Protein AF-M8D7M3-F1 (afdb_monomer_lite)

Organism: NCBI:txid1297581

Foldseek 3Di:
DLVVVLVVQVPDPDDPLLVLQSVLLCCVQVPDPPPPDDPVSNVVSVVSLVCLVVLVVVVVPDPDDDPVSVVSVVSSVVSVVSSVVRCVVCVVVVNDD

pLDDT: mean 70.89, std 10.38, range [44.38, 84.88]

Sequence (97 aa):
MVVHYLHALMNYHLDEEEEALVRYLYLLHLGKEWNTTTKETENGWREQFEKMNIYKEAWLASEHATEREVFRVLLCKCLKRLHKQLSHICTHNGQAL

Structure (mmCIF, N/CA/C/O backbone):
data_AF-M8D7M3-F1
#
_entry.id   AF-M8D7M3-F1
#
loop_
_atom_site.group_PDB
_atom_site.id
_atom_site.type_symbol
_atom_site.label_atom_id
_atom_site.label_alt_id
_atom_site.label_comp_id
_atom_site.label_asym_id
_atom_site.label_entity_id
_atom_site.label_seq_id
_atom_site.pdbx_PDB_ins_code
_atom_site.Cartn_x
_atom_site.Cartn_y
_atom_site.Cartn_z
_atom_site.occupancy
_atom_site.B_iso_or_equiv
_atom_site.auth_seq_id
_atom_site.auth_comp_id
_atom_site.auth_asym_id
_atom_site.auth_atom_id
_atom_site.pdbx_PDB_model_num
ATOM 1 N N . MET A 1 1 ? -6.762 0.890 -17.531 1.00 58.31 1 MET A N 1
ATOM 2 C CA . MET A 1 1 ? -7.797 0.803 -16.471 1.00 58.31 1 MET A CA 1
ATOM 3 C C . MET A 1 1 ? -7.190 0.911 -15.074 1.00 58.31 1 MET A C 1
ATOM 5 O O . MET A 1 1 ? -7.622 1.766 -14.321 1.00 58.31 1 MET A O 1
ATOM 9 N N . VAL A 1 2 ? -6.164 0.118 -14.742 1.00 62.84 2 VAL A N 1
ATOM 10 C CA . VAL A 1 2 ? -5.520 0.126 -13.411 1.00 62.84 2 VAL A CA 1
ATOM 11 C C . VAL A 1 2 ? -4.855 1.464 -13.038 1.00 62.84 2 VAL A C 1
ATOM 13 O O . VAL A 1 2 ? -5.021 1.922 -11.914 1.00 62.84 2 VAL A O 1
ATOM 16 N N . VAL A 1 3 ? -4.199 2.144 -13.984 1.00 64.56 3 VAL A N 1
ATOM 17 C CA . VAL A 1 3 ? -3.615 3.485 -13.756 1.00 64.56 3 VAL A CA 1
ATOM 18 C C . VAL A 1 3 ? -4.671 4.503 -13.314 1.00 64.56 3 VAL A C 1
ATOM 20 O O . VAL A 1 3 ? -4.463 5.237 -12.355 1.00 64.56 3 VAL A O 1
ATOM 23 N N . HIS A 1 4 ? -5.851 4.487 -13.946 1.00 68.31 4 HIS A N 1
ATOM 24 C CA . HIS A 1 4 ? -6.963 5.368 -13.575 1.00 68.31 4 HIS A CA 1
ATOM 25 C C . HIS A 1 4 ? -7.480 5.096 -12.157 1.00 68.31 4 HIS A C 1
ATOM 27 O O . HIS A 1 4 ? -7.884 6.033 -11.481 1.00 68.31 4 HIS A O 1
ATOM 33 N N . TYR A 1 5 ? -7.429 3.845 -11.684 1.00 70.69 5 TYR A N 1
ATOM 34 C CA . TYR A 1 5 ? -7.769 3.520 -10.296 1.00 70.69 5 TYR A CA 1
ATOM 35 C C . TYR A 1 5 ? -6.746 4.082 -9.307 1.00 70.69 5 TYR A C 1
ATOM 37 O O . TYR A 1 5 ? -7.143 4.634 -8.287 1.00 70.69 5 TYR A O 1
ATOM 45 N N . LEU A 1 6 ? -5.449 3.984 -9.607 1.00 69.12 6 LEU A N 1
ATOM 46 C CA . LEU A 1 6 ? -4.408 4.567 -8.755 1.00 69.12 6 LEU A CA 1
ATOM 47 C C . LEU A 1 6 ? -4.498 6.097 -8.731 1.00 69.12 6 LEU A C 1
ATOM 49 O O . LEU A 1 6 ? -4.448 6.687 -7.659 1.00 69.12 6 LEU A O 1
ATOM 53 N N . HIS A 1 7 ? -4.739 6.735 -9.879 1.00 73.19 7 HIS A N 1
ATOM 54 C CA . HIS A 1 7 ? -5.000 8.176 -9.939 1.00 73.19 7 HIS A CA 1
ATOM 55 C C . HIS A 1 7 ? 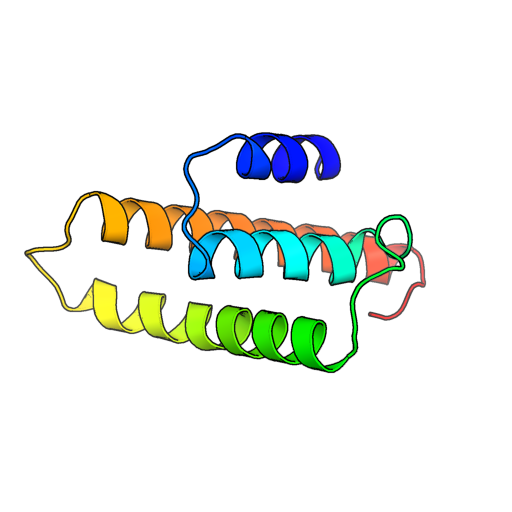-6.258 8.576 -9.165 1.00 73.19 7 HIS A C 1
ATOM 57 O O . HIS A 1 7 ? -6.248 9.583 -8.466 1.00 73.19 7 HIS A O 1
ATOM 63 N N . ALA A 1 8 ? -7.335 7.792 -9.250 1.00 76.12 8 ALA A N 1
ATOM 64 C CA . ALA A 1 8 ? -8.542 8.054 -8.476 1.00 76.12 8 ALA A CA 1
ATOM 65 C C . ALA A 1 8 ? -8.278 7.960 -6.966 1.00 76.12 8 ALA A C 1
ATOM 67 O O . ALA A 1 8 ? -8.765 8.809 -6.228 1.00 76.12 8 ALA A O 1
ATOM 68 N N . LEU A 1 9 ? -7.476 6.987 -6.514 1.00 75.12 9 LEU A N 1
ATOM 69 C CA . LEU A 1 9 ? -7.086 6.851 -5.106 1.00 75.12 9 LEU A CA 1
ATOM 70 C C . LEU A 1 9 ? -6.284 8.057 -4.605 1.00 75.12 9 LEU A C 1
ATOM 72 O O . LEU A 1 9 ? -6.539 8.522 -3.501 1.00 75.12 9 LEU A O 1
ATOM 76 N N . MET A 1 10 ? -5.396 8.614 -5.430 1.00 73.81 10 MET A N 1
ATOM 77 C CA . MET A 1 10 ? -4.637 9.827 -5.093 1.00 73.81 10 MET A CA 1
ATOM 78 C C . MET A 1 10 ? -5.508 11.090 -4.951 1.00 73.81 10 MET A C 1
ATOM 80 O O . MET A 1 10 ? -5.038 12.085 -4.414 1.00 73.81 10 MET A O 1
ATOM 84 N N . ASN A 1 11 ? -6.767 11.065 -5.408 1.00 79.25 11 ASN A N 1
ATOM 85 C CA . ASN A 1 11 ? -7.719 12.168 -5.224 1.00 79.25 11 ASN A CA 1
ATOM 86 C C . ASN A 1 11 ? -8.553 12.047 -3.932 1.00 79.25 11 ASN A C 1
ATOM 88 O O . ASN A 1 11 ? -9.385 12.913 -3.660 1.00 79.25 11 ASN A O 1
ATOM 92 N N . TYR A 1 12 ? -8.371 10.981 -3.146 1.00 79.25 12 TYR A N 1
ATOM 93 C CA . TYR A 1 12 ? -8.977 10.857 -1.819 1.00 79.25 12 TYR A CA 1
ATOM 94 C C . TYR A 1 12 ? -8.137 11.569 -0.755 1.00 79.25 12 TYR A C 1
ATOM 96 O O . TYR A 1 12 ? -6.958 11.854 -0.950 1.00 79.25 12 TYR A O 1
ATOM 104 N N . HIS A 1 13 ? -8.746 11.825 0.405 1.00 81.88 13 HIS A N 1
ATOM 105 C CA . HIS A 1 13 ? -8.045 12.362 1.569 1.00 81.88 13 HIS A CA 1
ATOM 106 C C . HIS A 1 13 ? -7.211 11.265 2.249 1.00 81.88 13 HIS A C 1
ATOM 108 O O . HIS A 1 13 ? -7.611 10.696 3.270 1.00 81.88 13 HIS A O 1
ATOM 114 N N . LEU A 1 14 ? -6.091 10.916 1.617 1.00 83.38 14 LEU A N 1
ATOM 115 C CA . LEU A 1 14 ? -5.115 9.968 2.137 1.00 83.38 14 LEU A CA 1
ATOM 116 C C . LEU A 1 14 ? -4.197 10.665 3.142 1.00 83.38 14 LEU A C 1
ATOM 118 O O . LEU A 1 14 ? -3.840 11.827 2.965 1.00 83.38 14 LEU A O 1
ATOM 122 N N . ASP A 1 15 ? -3.843 9.955 4.207 1.00 84.88 15 ASP A N 1
ATOM 123 C CA . ASP A 1 15 ? -2.730 10.374 5.062 1.00 84.88 15 ASP A CA 1
ATOM 124 C C . ASP A 1 15 ? -1.399 9.873 4.487 1.00 84.88 15 ASP A C 1
ATOM 126 O O . ASP A 1 15 ? -1.369 9.153 3.488 1.00 84.88 15 ASP A O 1
ATOM 130 N N . GLU A 1 16 ? -0.289 10.263 5.110 1.00 82.12 16 GLU A N 1
ATOM 131 C CA . GLU A 1 16 ? 1.053 9.945 4.612 1.00 82.12 16 GLU A CA 1
ATOM 132 C C . GLU A 1 16 ? 1.297 8.435 4.461 1.00 82.12 16 GLU A C 1
ATOM 134 O O . GLU A 1 16 ? 1.950 8.009 3.506 1.00 82.12 16 GLU A O 1
ATOM 139 N N . GLU A 1 17 ? 0.755 7.611 5.367 1.00 79.19 17 GLU A N 1
ATOM 140 C CA . GLU A 1 17 ? 0.897 6.153 5.300 1.00 79.19 17 GLU A CA 1
ATOM 141 C C . GLU A 1 17 ? 0.106 5.591 4.117 1.00 79.19 17 GLU A C 1
ATOM 143 O O . GLU A 1 17 ? 0.619 4.794 3.331 1.00 79.19 17 GLU A O 1
ATOM 148 N N . GLU A 1 18 ? -1.139 6.026 3.955 1.00 83.44 18 GLU A N 1
ATOM 149 C CA . GLU A 1 18 ? -2.012 5.586 2.870 1.00 83.44 18 GLU A CA 1
ATOM 150 C C . GLU A 1 18 ? -1.507 6.035 1.494 1.00 83.44 18 GLU A C 1
ATOM 152 O O . GLU A 1 18 ? -1.536 5.263 0.531 1.00 83.44 18 GLU A O 1
ATOM 157 N N . GLU A 1 19 ? -1.001 7.262 1.397 1.00 84.25 19 GLU A N 1
ATOM 158 C CA . GLU A 1 19 ? -0.418 7.806 0.175 1.00 84.25 19 GLU A CA 1
ATOM 159 C C . GLU A 1 19 ? 0.862 7.052 -0.210 1.00 84.25 19 GLU A C 1
ATOM 161 O O . GLU A 1 19 ? 1.042 6.690 -1.378 1.00 84.25 19 GLU A O 1
ATOM 166 N N . ALA A 1 20 ? 1.719 6.734 0.768 1.00 82.31 20 ALA A N 1
ATOM 167 C CA . ALA A 1 20 ? 2.918 5.926 0.558 1.00 82.31 20 ALA A CA 1
ATOM 168 C C . ALA A 1 20 ? 2.591 4.554 -0.055 1.00 82.31 20 ALA A C 1
ATOM 170 O O . ALA A 1 20 ? 3.275 4.115 -0.982 1.00 82.31 20 ALA A O 1
ATOM 171 N N . LEU A 1 21 ? 1.510 3.903 0.394 1.00 81.31 21 LEU A N 1
ATOM 172 C CA . LEU A 1 21 ? 1.068 2.614 -0.149 1.00 81.31 21 LEU A CA 1
ATOM 173 C C . LEU A 1 21 ? 0.684 2.705 -1.632 1.00 81.31 21 LEU A C 1
ATOM 175 O O . LEU A 1 21 ? 1.074 1.850 -2.435 1.00 81.31 21 LEU A O 1
ATOM 179 N N . VAL A 1 22 ? -0.082 3.735 -2.008 1.00 81.25 22 VAL A N 1
ATOM 180 C CA . VAL A 1 22 ? -0.525 3.942 -3.397 1.00 81.25 22 VAL A CA 1
ATOM 181 C C . VAL A 1 22 ? 0.667 4.293 -4.291 1.00 81.25 22 VAL A C 1
ATOM 183 O O . VAL A 1 22 ? 0.812 3.718 -5.375 1.00 81.25 22 VAL A O 1
ATOM 186 N N . ARG A 1 23 ? 1.559 5.175 -3.820 1.00 79.69 23 ARG A N 1
ATOM 187 C CA . ARG A 1 23 ? 2.777 5.585 -4.537 1.00 79.69 23 ARG A CA 1
ATOM 188 C C . ARG A 1 23 ? 3.748 4.428 -4.753 1.00 79.69 23 ARG A C 1
ATOM 190 O O . ARG A 1 23 ? 4.274 4.290 -5.858 1.00 79.69 23 ARG A O 1
ATOM 197 N N . TYR A 1 24 ? 3.934 3.557 -3.759 1.00 79.19 24 TYR A N 1
ATOM 198 C CA . TYR A 1 24 ? 4.774 2.367 -3.911 1.00 79.19 24 TYR A CA 1
ATOM 199 C C . TYR A 1 24 ? 4.270 1.455 -5.029 1.00 79.19 24 TYR A C 1
ATOM 201 O O . TYR A 1 24 ? 5.034 0.993 -5.875 1.00 79.19 24 TYR A O 1
ATOM 209 N N . LEU A 1 25 ? 2.955 1.221 -5.058 1.00 77.38 25 LEU A N 1
ATOM 210 C CA . LEU A 1 25 ? 2.330 0.364 -6.057 1.00 77.38 25 LEU A CA 1
ATOM 211 C C . LEU A 1 25 ? 2.427 0.957 -7.469 1.00 77.38 25 LEU A C 1
ATOM 213 O O . LEU A 1 25 ? 2.589 0.216 -8.440 1.00 77.38 25 LEU A O 1
ATOM 217 N N . TYR A 1 26 ? 2.338 2.285 -7.567 1.00 77.38 26 TYR A N 1
ATOM 218 C CA . TYR A 1 26 ? 2.538 3.027 -8.807 1.00 77.38 26 TYR A CA 1
ATOM 219 C C . TYR A 1 26 ? 3.972 2.856 -9.323 1.00 77.38 26 TYR A C 1
ATOM 221 O O . TYR A 1 26 ? 4.159 2.473 -10.477 1.00 77.38 26 TYR A O 1
ATOM 229 N N . LEU A 1 27 ? 4.980 3.058 -8.464 1.00 77.19 27 LEU A N 1
ATOM 230 C CA . LEU A 1 27 ? 6.386 2.852 -8.824 1.00 77.19 27 LEU A CA 1
ATOM 231 C C . LEU A 1 27 ? 6.668 1.421 -9.288 1.00 77.19 27 LEU A C 1
ATOM 233 O O . LEU A 1 27 ? 7.285 1.235 -10.335 1.00 77.19 27 LEU A O 1
ATOM 237 N N . LEU A 1 28 ? 6.193 0.427 -8.532 1.00 75.00 28 LEU A N 1
ATOM 238 C CA . LEU A 1 28 ? 6.456 -0.989 -8.798 1.00 75.00 28 LEU A CA 1
ATOM 239 C C . LEU A 1 28 ? 5.999 -1.441 -10.188 1.00 75.00 28 LEU A C 1
ATOM 241 O O . LEU A 1 28 ? 6.671 -2.251 -10.815 1.00 75.00 28 LEU A O 1
ATOM 245 N N . HIS A 1 29 ? 4.853 -0.949 -10.663 1.00 73.44 29 HIS A N 1
ATOM 246 C CA . HIS A 1 29 ? 4.191 -1.518 -11.844 1.00 73.44 29 HIS A CA 1
ATOM 247 C C . HIS A 1 29 ? 4.097 -0.579 -13.041 1.00 73.44 29 HIS A C 1
ATOM 249 O O . HIS A 1 29 ? 3.923 -1.045 -14.163 1.00 73.44 29 HIS A O 1
ATOM 255 N N . LEU A 1 30 ? 4.178 0.734 -12.824 1.00 71.38 30 LEU A N 1
ATOM 256 C CA . LEU A 1 30 ? 4.039 1.738 -13.885 1.00 71.38 30 LEU A CA 1
ATOM 257 C C . LEU A 1 30 ? 5.342 2.468 -14.187 1.00 71.38 30 LEU A C 1
ATOM 259 O O . LEU A 1 30 ? 5.341 3.370 -15.017 1.00 71.38 30 LEU A O 1
ATOM 263 N N . GLY A 1 31 ? 6.427 2.05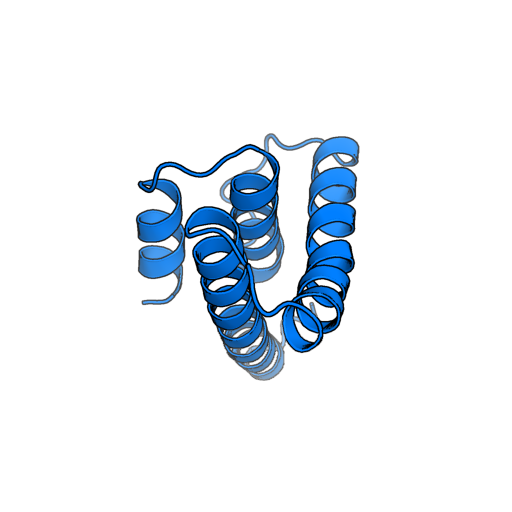1 -13.525 1.00 62.69 31 GLY A N 1
ATOM 264 C CA . GLY A 1 31 ? 7.822 2.328 -13.840 1.00 62.69 31 GLY A CA 1
ATOM 265 C C . GLY A 1 31 ? 8.076 3.502 -14.786 1.00 62.69 31 GLY A C 1
ATOM 266 O O . GLY A 1 31 ? 8.033 3.327 -16.003 1.00 62.69 31 GLY A O 1
ATOM 267 N N . LYS A 1 32 ? 8.502 4.626 -14.190 1.00 54.56 32 LYS A N 1
ATOM 268 C CA . LYS A 1 32 ? 9.319 5.724 -14.765 1.00 54.56 32 LYS A CA 1
ATOM 269 C C . LYS A 1 32 ? 8.676 7.090 -15.008 1.00 54.56 32 LYS A C 1
ATOM 271 O O . LYS A 1 32 ? 9.441 8.021 -15.239 1.00 54.56 32 LYS A O 1
ATOM 276 N N . GLU A 1 33 ? 7.367 7.295 -14.871 1.00 51.31 33 GLU A N 1
ATOM 277 C CA . GLU A 1 33 ? 6.844 8.681 -14.939 1.00 51.31 33 GLU A CA 1
ATOM 278 C C . GLU A 1 33 ? 7.146 9.511 -13.677 1.00 51.31 33 GLU A C 1
ATOM 280 O O . GLU A 1 33 ? 7.109 10.737 -13.723 1.00 51.31 33 GLU A O 1
ATOM 285 N N . TRP A 1 34 ? 7.538 8.868 -12.571 1.00 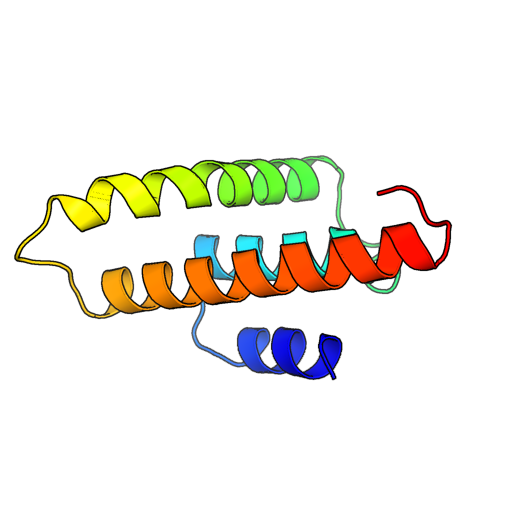53.38 34 TRP A N 1
ATOM 286 C CA . TRP A 1 34 ? 7.844 9.531 -11.297 1.00 53.38 34 TRP A CA 1
ATOM 287 C C . TRP A 1 34 ? 9.346 9.513 -10.962 1.00 53.38 34 TRP A C 1
ATOM 289 O O . TRP A 1 34 ? 9.764 9.081 -9.893 1.00 53.38 34 TRP A O 1
ATOM 299 N N . ASN A 1 35 ? 10.197 9.935 -11.899 1.00 50.44 35 ASN A N 1
ATOM 300 C CA . ASN A 1 35 ? 11.658 9.828 -11.773 1.00 50.44 35 ASN A CA 1
ATOM 301 C C . ASN A 1 35 ? 12.308 10.990 -10.980 1.00 50.44 35 ASN A C 1
ATOM 303 O O . ASN A 1 35 ? 13.319 11.550 -11.398 1.00 50.44 35 ASN A O 1
ATOM 307 N N . THR A 1 36 ? 11.705 11.380 -9.853 1.00 57.06 36 THR A N 1
ATOM 308 C CA . THR A 1 36 ? 12.251 12.367 -8.892 1.00 57.06 36 THR A CA 1
ATOM 309 C C . THR A 1 36 ? 12.349 11.824 -7.464 1.00 57.06 36 THR A C 1
ATOM 311 O O . THR A 1 36 ? 12.796 12.534 -6.564 1.00 57.06 36 THR A O 1
ATOM 314 N N . THR A 1 37 ? 11.953 10.570 -7.237 1.00 66.50 37 THR A N 1
ATOM 315 C CA . THR A 1 37 ? 11.952 9.941 -5.913 1.00 66.50 37 THR A CA 1
ATOM 316 C C . THR A 1 37 ? 13.340 9.405 -5.558 1.00 66.50 37 THR A C 1
ATOM 318 O O . THR A 1 37 ? 13.983 8.733 -6.361 1.00 66.50 37 THR A O 1
ATOM 321 N N . THR A 1 38 ? 13.830 9.709 -4.353 1.00 73.19 38 THR A N 1
ATOM 322 C CA . THR A 1 38 ? 15.102 9.168 -3.853 1.00 73.19 38 THR A CA 1
ATOM 323 C C . THR A 1 38 ? 14.912 7.734 -3.349 1.00 73.19 38 THR A C 1
ATOM 325 O O . THR A 1 38 ? 13.832 7.362 -2.890 1.00 73.19 38 THR A O 1
ATOM 328 N N . LYS A 1 39 ? 15.981 6.926 -3.363 1.00 74.44 39 LYS A N 1
ATOM 329 C CA . LYS A 1 39 ? 15.955 5.543 -2.842 1.00 74.44 39 LYS A CA 1
ATOM 330 C C . LYS A 1 39 ? 15.470 5.440 -1.390 1.00 74.44 39 LYS A C 1
ATOM 332 O O . LYS A 1 39 ? 14.870 4.440 -1.015 1.00 74.44 39 LYS A O 1
ATOM 337 N N . GLU A 1 40 ? 15.730 6.454 -0.568 1.00 73.69 40 GLU A N 1
ATOM 338 C CA . GLU A 1 40 ? 15.263 6.495 0.824 1.00 73.69 40 GLU A CA 1
ATOM 339 C C . GLU A 1 40 ? 13.739 6.598 0.903 1.00 73.69 40 GLU A C 1
ATOM 341 O O . GLU A 1 40 ? 13.106 5.892 1.684 1.00 73.69 40 GLU A O 1
ATOM 346 N N . THR A 1 41 ? 13.138 7.418 0.043 1.00 76.62 41 THR A N 1
ATOM 347 C CA . THR A 1 41 ? 11.685 7.538 -0.057 1.00 76.62 41 THR A CA 1
ATOM 348 C C . THR A 1 41 ? 11.051 6.244 -0.575 1.00 76.62 41 THR A C 1
ATOM 350 O O . THR A 1 41 ? 10.038 5.806 -0.036 1.00 76.62 41 THR A O 1
ATOM 353 N N . GLU A 1 42 ? 11.672 5.580 -1.556 1.00 76.62 42 GLU A N 1
ATOM 354 C CA . GLU A 1 42 ? 11.210 4.270 -2.040 1.00 76.62 42 GLU A CA 1
ATOM 355 C C . GLU A 1 42 ? 11.251 3.197 -0.944 1.00 76.62 42 GLU A C 1
ATOM 357 O O . GLU A 1 42 ? 10.304 2.421 -0.805 1.00 76.62 42 GLU A O 1
ATOM 362 N N . ASN A 1 43 ? 12.319 3.169 -0.142 1.00 79.56 43 ASN A N 1
ATOM 363 C CA . ASN A 1 43 ? 12.440 2.246 0.986 1.00 79.56 43 ASN A CA 1
ATOM 364 C C . ASN A 1 43 ? 11.383 2.523 2.058 1.00 79.56 43 ASN A C 1
ATOM 366 O O . ASN A 1 43 ? 10.747 1.584 2.529 1.00 79.56 43 ASN A O 1
ATOM 370 N N . GLY A 1 44 ? 11.128 3.794 2.383 1.00 80.81 44 GLY A N 1
ATOM 371 C CA . GLY A 1 44 ? 10.050 4.159 3.301 1.00 80.81 44 GLY A CA 1
ATOM 372 C C . GLY A 1 44 ? 8.689 3.665 2.806 1.00 80.81 44 GLY A C 1
ATOM 373 O O . GLY A 1 44 ? 7.917 3.080 3.562 1.00 80.81 44 GLY A O 1
ATOM 374 N N . TRP A 1 45 ? 8.408 3.812 1.511 1.00 81.69 45 TRP A N 1
ATOM 375 C CA . TRP A 1 45 ? 7.172 3.316 0.906 1.00 81.69 45 TRP A CA 1
ATOM 376 C C . TRP A 1 45 ? 7.075 1.785 0.906 1.00 81.69 45 TRP A C 1
ATOM 378 O O . TRP A 1 45 ? 6.007 1.234 1.184 1.00 81.69 45 TRP A O 1
ATOM 388 N N . ARG A 1 46 ? 8.191 1.091 0.666 1.00 80.19 46 ARG A N 1
ATOM 389 C CA . ARG A 1 46 ? 8.284 -0.370 0.766 1.00 80.19 46 ARG A CA 1
ATOM 390 C C . ARG A 1 46 ? 7.991 -0.861 2.178 1.00 80.19 46 ARG A C 1
ATOM 392 O O . ARG A 1 46 ? 7.191 -1.777 2.342 1.00 80.19 46 ARG A O 1
ATOM 399 N N . GLU A 1 47 ? 8.597 -0.247 3.190 1.00 81.56 47 GLU A N 1
ATOM 400 C CA . GLU A 1 47 ? 8.369 -0.605 4.592 1.00 81.56 47 GLU A CA 1
ATOM 40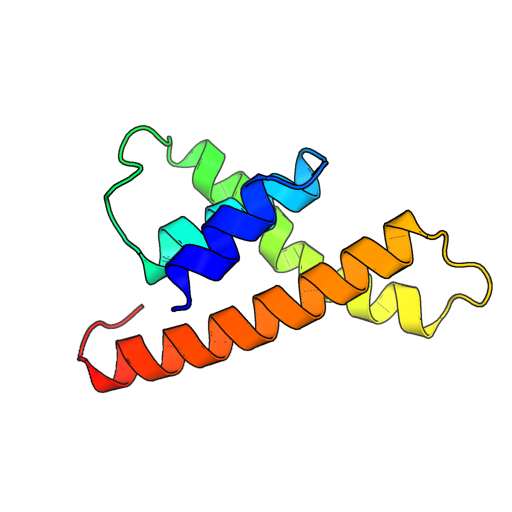1 C C . GLU A 1 47 ? 6.900 -0.425 4.985 1.00 81.56 47 GLU A C 1
ATOM 403 O O . GLU A 1 47 ? 6.323 -1.297 5.635 1.00 81.56 47 GLU A O 1
ATOM 408 N N . GLN A 1 48 ? 6.262 0.666 4.550 1.00 76.88 48 GLN A N 1
ATOM 409 C CA . GLN A 1 48 ? 4.829 0.869 4.782 1.00 76.88 48 GLN A CA 1
ATOM 410 C C . GLN A 1 48 ? 3.982 -0.190 4.068 1.00 76.88 48 GLN A C 1
ATOM 412 O O . GLN A 1 48 ? 3.035 -0.733 4.642 1.00 76.88 48 GLN A O 1
ATOM 417 N N . PHE A 1 49 ? 4.361 -0.571 2.847 1.00 76.94 49 PHE A N 1
ATOM 418 C CA . PHE A 1 49 ? 3.704 -1.652 2.117 1.00 76.94 49 PHE A CA 1
ATOM 419 C C . PHE A 1 49 ? 3.867 -3.024 2.783 1.00 76.94 49 PHE A C 1
ATOM 421 O O . PHE A 1 49 ? 2.941 -3.834 2.775 1.00 76.94 49 PHE A O 1
ATOM 428 N N . GLU A 1 50 ? 5.006 -3.301 3.409 1.00 76.31 50 GLU A N 1
ATOM 429 C CA . GLU A 1 50 ? 5.211 -4.527 4.184 1.00 76.31 50 GLU A CA 1
ATOM 430 C C . GLU A 1 50 ? 4.392 -4.510 5.487 1.00 76.31 50 GLU A C 1
ATOM 432 O O . GLU A 1 50 ? 3.716 -5.499 5.802 1.00 76.31 50 GLU A O 1
ATOM 437 N N . LYS A 1 51 ? 4.332 -3.359 6.177 1.00 74.69 51 LYS A N 1
ATOM 438 C CA . LYS A 1 51 ? 3.446 -3.127 7.335 1.00 74.69 51 LYS A CA 1
ATOM 439 C C . LYS A 1 51 ? 1.965 -3.286 6.989 1.00 74.69 51 LYS A C 1
ATOM 441 O O . LYS A 1 51 ? 1.173 -3.651 7.856 1.00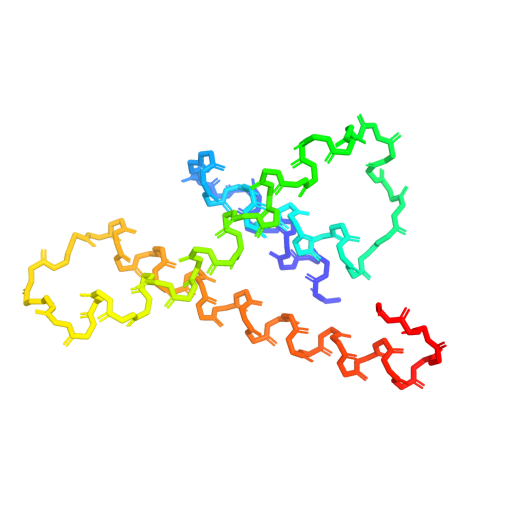 74.69 51 LYS A O 1
ATOM 446 N N . MET A 1 52 ? 1.583 -3.134 5.721 1.00 69.94 52 MET A N 1
ATOM 447 C CA . MET A 1 52 ? 0.227 -3.404 5.230 1.00 69.94 52 MET A CA 1
ATOM 448 C C . MET A 1 52 ? -0.287 -4.809 5.602 1.00 69.94 52 MET A C 1
ATOM 450 O O . MET A 1 52 ? -1.483 -4.995 5.839 1.00 69.94 52 MET A O 1
ATOM 454 N N . ASN A 1 53 ? 0.595 -5.816 5.678 1.00 63.41 53 ASN A N 1
ATOM 455 C CA . ASN A 1 53 ? 0.198 -7.160 6.111 1.00 63.41 53 ASN A CA 1
ATOM 456 C C . ASN A 1 53 ? -0.128 -7.229 7.615 1.00 63.41 53 ASN A C 1
ATOM 458 O O . ASN A 1 53 ? -0.935 -8.071 8.000 1.00 63.41 53 ASN A O 1
ATOM 462 N N . ILE A 1 54 ? 0.419 -6.329 8.436 1.00 58.81 54 ILE A N 1
ATOM 463 C CA . ILE A 1 54 ? 0.199 -6.274 9.890 1.00 58.81 54 ILE A CA 1
ATOM 464 C C . ILE A 1 54 ? -1.218 -5.767 10.204 1.00 58.81 54 ILE A C 1
ATOM 466 O O . ILE A 1 54 ? -1.913 -6.355 11.033 1.00 58.81 54 ILE A O 1
ATOM 470 N N . TYR A 1 55 ? -1.715 -4.754 9.479 1.00 61.44 55 TYR A N 1
ATOM 471 C CA . TYR A 1 55 ? -3.091 -4.253 9.661 1.00 61.44 55 TYR A CA 1
ATOM 472 C C . TYR A 1 55 ? -4.164 -5.320 9.382 1.00 61.44 55 TYR A C 1
ATOM 474 O O . TYR A 1 55 ? -5.261 -5.267 9.939 1.00 61.44 55 TYR A O 1
ATOM 482 N N . LYS A 1 56 ? -3.855 -6.324 8.549 1.00 60.22 56 LYS A N 1
ATOM 483 C CA . LYS A 1 56 ? -4.757 -7.453 8.275 1.00 60.22 56 LYS A CA 1
ATOM 484 C C . LYS A 1 56 ? -4.958 -8.344 9.507 1.00 60.22 56 LYS A C 1
ATOM 486 O O . LYS A 1 56 ? -6.058 -8.860 9.694 1.00 60.22 56 LYS A O 1
ATOM 491 N N . GLU A 1 57 ? -3.912 -8.549 10.303 1.00 58.59 57 GLU A N 1
ATOM 492 C CA . GLU A 1 57 ? -3.955 -9.420 11.482 1.00 58.59 57 GLU A CA 1
ATOM 493 C C . GLU A 1 57 ? -4.555 -8.699 12.690 1.00 58.59 57 GLU A C 1
ATOM 495 O O . GLU A 1 57 ? -5.390 -9.271 13.385 1.00 58.59 57 GLU A O 1
ATOM 500 N N . ALA A 1 58 ? -4.226 -7.417 12.873 1.00 56.00 58 ALA A N 1
ATOM 501 C CA . ALA A 1 58 ? -4.752 -6.608 13.971 1.00 56.00 58 ALA A CA 1
ATOM 502 C C . ALA A 1 58 ? -6.279 -6.391 13.890 1.00 56.00 58 ALA A C 1
ATOM 504 O O . ALA A 1 58 ? -6.954 -6.360 14.916 1.00 56.00 58 ALA A O 1
ATOM 505 N N . TRP A 1 59 ? -6.851 -6.288 12.682 1.00 55.81 59 TRP A N 1
ATOM 506 C CA . TRP A 1 59 ? -8.290 -6.043 12.509 1.00 55.81 59 TRP A CA 1
ATOM 507 C C . TRP A 1 59 ? -9.163 -7.281 12.753 1.00 55.81 59 TRP A C 1
ATOM 509 O O . TRP A 1 59 ? -10.276 -7.145 13.252 1.00 55.81 59 TRP A O 1
ATOM 519 N N . LEU A 1 60 ? -8.667 -8.496 12.472 1.00 52.75 60 LEU A N 1
ATOM 520 C CA . LEU A 1 60 ? -9.401 -9.733 12.797 1.00 52.75 60 LEU A CA 1
ATOM 521 C C . LEU A 1 60 ? -9.681 -9.877 14.304 1.00 52.75 60 LEU A C 1
ATOM 523 O O . LEU A 1 60 ? -10.514 -10.696 14.684 1.00 52.75 60 LEU A O 1
ATOM 527 N N . ALA A 1 61 ? -9.004 -9.087 15.138 1.00 55.81 61 ALA A N 1
ATOM 528 C CA . ALA A 1 61 ? -9.101 -9.128 16.587 1.00 55.81 61 ALA A CA 1
ATOM 529 C C . ALA A 1 61 ? -9.919 -7.978 17.217 1.00 55.81 61 ALA A C 1
ATOM 531 O O . ALA A 1 61 ? -10.080 -7.988 18.434 1.00 55.81 61 ALA A O 1
ATOM 532 N N . SER A 1 62 ? -10.427 -6.993 16.457 1.00 59.56 62 SER A N 1
ATOM 533 C CA . SER A 1 62 ? -11.024 -5.770 17.033 1.00 59.56 62 SER A CA 1
ATOM 534 C C . SER A 1 62 ? -12.519 -5.604 16.731 1.00 59.56 62 SER A C 1
ATOM 536 O O . SER A 1 62 ? -12.922 -5.444 15.582 1.00 59.56 62 SER A O 1
ATOM 538 N N . GLU A 1 63 ? -13.339 -5.557 17.786 1.00 61.25 63 GLU A N 1
ATOM 539 C CA . GLU A 1 63 ? -14.786 -5.265 17.750 1.00 61.25 63 GLU A CA 1
ATOM 540 C C . GLU A 1 63 ? -15.090 -3.746 17.662 1.00 61.25 63 GLU A C 1
ATOM 542 O O . GLU A 1 63 ? -16.246 -3.335 17.565 1.00 61.25 63 GLU A O 1
ATOM 547 N N . HIS A 1 64 ? -14.058 -2.887 17.666 1.00 61.34 64 HIS A N 1
ATOM 548 C CA . HIS A 1 64 ? -14.180 -1.424 17.801 1.00 61.34 64 HIS A CA 1
ATOM 549 C C . HIS A 1 64 ? -13.374 -0.621 16.768 1.00 61.34 64 HIS A C 1
ATOM 551 O O . HIS A 1 64 ? -12.938 0.495 17.049 1.00 61.34 64 HIS A O 1
ATOM 557 N N . ALA A 1 65 ? -13.157 -1.168 15.571 1.00 68.56 65 ALA A N 1
ATOM 558 C CA . ALA A 1 65 ? -12.434 -0.452 14.522 1.00 68.56 65 ALA A CA 1
ATOM 559 C C . ALA A 1 65 ? -13.145 0.856 14.120 1.00 68.56 65 ALA A C 1
ATOM 561 O O . ALA A 1 65 ? -14.340 0.873 13.820 1.00 68.56 65 ALA A O 1
ATOM 562 N N . THR A 1 66 ? -12.385 1.946 14.068 1.00 78.88 66 THR A N 1
ATOM 563 C CA . THR A 1 66 ? -12.825 3.253 13.570 1.00 78.88 66 THR A CA 1
ATOM 564 C C . THR A 1 66 ? -13.069 3.227 12.058 1.00 78.88 66 THR A C 1
ATOM 566 O O . THR A 1 66 ? -12.528 2.390 11.332 1.00 78.88 66 THR A O 1
ATOM 569 N N . GLU A 1 67 ? -13.839 4.191 11.540 1.00 78.81 67 GLU A N 1
ATOM 570 C CA . GLU A 1 67 ? -14.085 4.326 10.094 1.00 78.81 67 GLU A CA 1
ATOM 571 C C . GLU A 1 67 ? -12.783 4.429 9.284 1.00 78.81 67 GLU A C 1
ATOM 573 O O . GLU A 1 67 ? -12.672 3.847 8.203 1.00 78.81 67 GLU A O 1
ATOM 578 N N . ARG A 1 68 ? -11.766 5.115 9.825 1.00 78.88 68 ARG A N 1
ATOM 579 C CA . ARG A 1 68 ? -10.457 5.255 9.179 1.00 78.88 68 ARG A CA 1
ATOM 580 C C . ARG A 1 68 ? -9.695 3.933 9.139 1.00 78.88 68 ARG A C 1
ATOM 582 O O . ARG A 1 68 ? -9.095 3.608 8.121 1.00 78.88 68 ARG A O 1
ATOM 589 N N . GLU A 1 69 ? -9.763 3.132 10.197 1.00 76.06 69 GLU A N 1
ATOM 590 C CA . GLU A 1 69 ? -9.160 1.794 10.218 1.00 76.06 69 GLU A CA 1
ATOM 591 C C . GLU A 1 69 ? -9.865 0.842 9.246 1.00 76.06 69 GLU A C 1
ATOM 593 O O . GLU A 1 69 ? -9.207 0.094 8.522 1.00 76.06 69 GLU A O 1
ATOM 598 N N . VAL A 1 70 ? -11.197 0.917 9.152 1.00 76.00 70 VAL A N 1
ATOM 599 C CA . VAL A 1 70 ? -11.966 0.171 8.146 1.00 76.00 70 VAL A CA 1
ATOM 600 C C . VAL A 1 70 ? -11.570 0.607 6.732 1.00 76.00 70 VAL A C 1
ATOM 602 O O . VAL A 1 70 ? -11.328 -0.249 5.875 1.00 76.00 70 VAL A O 1
ATOM 605 N N . PHE A 1 71 ? -11.440 1.914 6.484 1.00 80.38 71 PHE A N 1
ATOM 606 C CA . PHE A 1 71 ? -10.961 2.448 5.208 1.00 80.38 71 PHE A CA 1
ATOM 607 C C . PHE A 1 71 ? -9.571 1.914 4.860 1.00 80.38 71 PHE A C 1
ATOM 609 O O . PHE A 1 71 ? -9.393 1.366 3.772 1.00 80.38 71 PHE A O 1
ATOM 616 N N . ARG A 1 72 ? -8.612 1.984 5.791 1.00 77.44 72 ARG A N 1
ATOM 617 C CA . ARG A 1 72 ? -7.255 1.453 5.600 1.00 77.44 72 ARG A CA 1
ATOM 618 C C . ARG A 1 72 ? -7.287 -0.020 5.229 1.00 77.44 72 ARG A C 1
ATOM 620 O O . ARG A 1 72 ? -6.651 -0.413 4.257 1.00 77.44 72 ARG A O 1
ATOM 627 N N . VAL A 1 73 ? -8.083 -0.840 5.912 1.00 75.94 73 VAL A N 1
ATOM 628 C CA . VAL A 1 73 ? -8.223 -2.269 5.585 1.00 75.94 73 VAL A CA 1
ATOM 629 C C . VAL A 1 73 ? -8.788 -2.483 4.178 1.00 75.94 73 VAL A C 1
ATOM 631 O O . VAL A 1 73 ? -8.301 -3.349 3.441 1.00 75.94 73 VAL A O 1
ATOM 634 N N . LEU A 1 74 ? -9.809 -1.719 3.782 1.00 77.31 74 LEU A N 1
ATOM 635 C CA . LEU A 1 74 ? -10.376 -1.793 2.434 1.00 77.31 74 LEU A CA 1
ATOM 636 C C . LEU A 1 74 ? -9.354 -1.361 1.376 1.00 77.31 74 LEU A C 1
ATOM 638 O O . LEU A 1 74 ? -9.167 -2.082 0.393 1.00 77.31 74 LEU A O 1
ATOM 642 N N . LEU A 1 75 ? -8.638 -0.260 1.613 1.00 79.06 75 LEU A N 1
ATOM 643 C CA . LEU A 1 75 ? -7.545 0.213 0.769 1.00 79.06 75 LEU A CA 1
ATOM 644 C C . LEU A 1 75 ? -6.472 -0.873 0.621 1.00 79.06 75 LEU A C 1
ATOM 646 O O . LEU A 1 75 ? -6.111 -1.231 -0.499 1.00 79.06 75 LEU A O 1
ATOM 650 N N . CYS A 1 76 ? -6.053 -1.495 1.723 1.00 77.19 76 CYS A N 1
ATOM 651 C CA . CYS A 1 76 ? -5.078 -2.585 1.733 1.00 77.19 76 CYS A CA 1
ATOM 652 C C . CYS A 1 76 ? -5.539 -3.784 0.889 1.00 77.19 76 CYS A C 1
ATOM 654 O O . CYS A 1 76 ? -4.779 -4.333 0.085 1.00 77.19 76 CYS A O 1
ATOM 656 N N . LYS A 1 77 ? -6.802 -4.208 1.038 1.00 76.94 77 LYS A N 1
ATOM 657 C CA . LYS A 1 77 ? -7.380 -5.308 0.244 1.00 76.94 77 LYS A CA 1
ATOM 658 C C . LYS A 1 77 ? -7.386 -4.973 -1.248 1.00 76.94 77 LYS A C 1
ATOM 660 O O . LYS A 1 77 ? -7.013 -5.823 -2.063 1.00 76.94 77 LYS A O 1
ATOM 665 N N . CYS A 1 78 ? -7.778 -3.750 -1.598 1.00 79.25 78 CYS A N 1
ATOM 666 C CA . CYS A 1 78 ? -7.778 -3.260 -2.972 1.00 79.25 78 CYS A CA 1
ATOM 667 C C . CYS A 1 78 ? -6.362 -3.245 -3.555 1.00 79.25 78 CYS A C 1
ATOM 669 O O . CYS A 1 78 ? -6.135 -3.859 -4.599 1.00 79.25 78 CYS A O 1
ATOM 671 N N . LEU A 1 79 ? -5.399 -2.640 -2.856 1.00 79.25 79 LEU A N 1
ATOM 672 C CA . LEU A 1 79 ? -4.005 -2.548 -3.291 1.00 79.25 79 LEU A CA 1
ATOM 673 C C . LEU A 1 79 ? -3.350 -3.924 -3.438 1.00 79.25 79 LEU A C 1
ATOM 675 O O . LEU A 1 79 ? -2.656 -4.161 -4.420 1.00 79.25 79 LEU A O 1
ATOM 679 N N . LYS A 1 80 ? -3.632 -4.883 -2.548 1.00 78.56 80 LYS A N 1
ATOM 680 C CA . LYS A 1 80 ? -3.123 -6.261 -2.674 1.00 78.56 80 LYS A CA 1
ATOM 681 C C . LYS A 1 80 ? -3.672 -6.977 -3.906 1.00 78.56 80 LYS A C 1
ATOM 683 O O . LYS A 1 80 ? -2.940 -7.689 -4.598 1.00 78.56 80 LYS A O 1
ATOM 688 N N . ARG A 1 81 ? -4.967 -6.806 -4.187 1.00 79.38 81 ARG A N 1
ATOM 689 C CA . ARG A 1 81 ? -5.598 -7.375 -5.385 1.00 79.38 81 ARG A CA 1
ATOM 690 C C . ARG A 1 81 ? -5.017 -6.753 -6.652 1.00 79.38 81 ARG A C 1
ATOM 692 O O . ARG A 1 81 ? -4.687 -7.490 -7.578 1.00 79.38 81 ARG A O 1
ATOM 699 N N . LEU A 1 82 ? -4.849 -5.433 -6.652 1.00 78.56 82 LEU A N 1
ATOM 700 C CA . LEU A 1 82 ? -4.206 -4.675 -7.721 1.00 78.56 82 LEU A CA 1
ATOM 701 C C . LEU A 1 82 ? -2.763 -5.129 -7.945 1.00 78.56 82 LEU A C 1
ATOM 703 O O . LEU A 1 82 ? -2.418 -5.447 -9.077 1.00 78.56 82 LEU A O 1
ATOM 707 N N . HIS A 1 83 ? -1.964 -5.259 -6.881 1.00 78.69 83 HIS A N 1
ATOM 708 C CA . HIS A 1 83 ? -0.601 -5.785 -6.952 1.00 78.69 83 HIS A CA 1
ATOM 709 C C . HIS A 1 83 ? -0.588 -7.142 -7.649 1.00 78.69 83 HIS A C 1
ATOM 711 O O . HIS A 1 83 ? 0.122 -7.317 -8.625 1.00 78.69 83 HIS A O 1
ATOM 717 N N . LYS A 1 84 ? -1.425 -8.089 -7.203 1.00 79.94 84 LYS A N 1
ATOM 718 C CA . LYS A 1 84 ? -1.491 -9.424 -7.807 1.00 79.94 84 LYS A CA 1
ATOM 719 C C . LYS A 1 84 ? -1.854 -9.354 -9.292 1.00 79.94 84 LYS A C 1
ATOM 721 O O . LYS A 1 84 ? -1.221 -10.022 -10.100 1.00 79.94 84 LYS A O 1
ATOM 726 N N . GLN A 1 85 ? -2.858 -8.561 -9.660 1.00 78.38 85 GLN A N 1
ATOM 727 C CA . GLN A 1 85 ? -3.257 -8.412 -11.061 1.00 78.38 85 GLN A CA 1
ATOM 728 C C . GLN A 1 85 ? -2.130 -7.831 -11.915 1.00 78.38 85 GLN A C 1
ATOM 730 O O . GLN A 1 85 ? -1.861 -8.352 -12.993 1.00 78.38 85 GLN A O 1
ATOM 735 N N . LEU A 1 86 ? -1.456 -6.795 -11.422 1.00 74.25 86 LEU A N 1
ATOM 736 C CA . LEU A 1 86 ? -0.340 -6.167 -12.116 1.00 74.25 86 LEU A CA 1
ATOM 737 C C . LEU A 1 86 ? 0.868 -7.105 -12.216 1.00 74.25 86 LEU A C 1
ATOM 739 O O . LEU A 1 86 ? 1.401 -7.274 -13.306 1.00 74.25 86 LEU A O 1
ATOM 743 N N . SER A 1 87 ? 1.214 -7.826 -11.146 1.00 73.44 87 SER A N 1
ATOM 744 C CA . SER A 1 87 ? 2.306 -8.803 -11.163 1.00 73.44 87 SER A CA 1
ATOM 745 C C . SER A 1 87 ? 2.076 -9.914 -12.180 1.00 73.44 87 SER A C 1
ATOM 747 O O . SER A 1 87 ? 3.011 -10.284 -12.885 1.00 73.44 87 SER A O 1
ATOM 749 N N . HIS A 1 88 ? 0.838 -10.409 -12.304 1.00 69.75 88 HIS A N 1
ATOM 750 C CA . HIS A 1 88 ? 0.460 -11.381 -13.335 1.00 69.75 88 HIS A CA 1
ATOM 751 C C . HIS A 1 88 ? 0.603 -10.816 -14.759 1.00 69.75 88 HIS A C 1
ATOM 753 O O . HIS A 1 88 ? 0.989 -11.547 -15.667 1.00 69.75 88 HIS A O 1
ATOM 759 N N . ILE A 1 89 ? 0.305 -9.529 -14.965 1.00 66.94 89 ILE A N 1
ATOM 760 C CA . ILE A 1 89 ? 0.469 -8.859 -16.264 1.00 66.94 89 ILE A CA 1
ATOM 761 C C . ILE A 1 89 ? 1.959 -8.686 -16.596 1.00 66.94 89 ILE A C 1
ATOM 763 O O . ILE A 1 89 ? 2.373 -9.003 -17.708 1.00 66.94 89 ILE A O 1
ATOM 767 N N . CYS A 1 90 ? 2.781 -8.251 -15.636 1.00 60.09 90 CYS A N 1
ATOM 768 C CA . CYS A 1 90 ? 4.226 -8.086 -15.818 1.00 60.09 90 CYS A CA 1
ATOM 769 C C . CYS A 1 90 ? 4.927 -9.419 -16.129 1.00 60.09 90 CYS A C 1
ATOM 771 O O . CYS A 1 90 ? 5.710 -9.488 -17.078 1.00 60.09 90 CYS A O 1
ATOM 773 N N . THR A 1 91 ? 4.568 -10.504 -15.425 1.00 58.78 91 THR A N 1
ATOM 774 C CA . THR A 1 91 ? 5.096 -11.853 -15.723 1.00 58.78 91 THR A CA 1
ATOM 775 C C . THR A 1 91 ? 4.693 -12.346 -17.111 1.00 58.78 91 THR A C 1
ATOM 777 O O . THR A 1 91 ? 5.517 -12.947 -17.796 1.00 58.78 91 THR A O 1
ATOM 780 N N . HIS A 1 92 ? 3.467 -12.064 -17.563 1.00 55.38 92 HIS A N 1
ATOM 781 C CA . HIS A 1 92 ? 3.028 -12.418 -18.917 1.00 55.38 92 HIS A CA 1
ATOM 782 C C . HIS A 1 92 ? 3.744 -11.621 -20.017 1.00 55.38 92 HIS A C 1
ATOM 784 O O . HIS A 1 92 ? 3.922 -12.132 -21.121 1.00 55.38 92 HIS A O 1
ATOM 790 N N . ASN A 1 93 ? 4.177 -10.396 -19.713 1.00 54.38 93 ASN A N 1
ATOM 791 C CA . ASN A 1 93 ? 4.855 -9.499 -20.649 1.00 54.38 93 ASN A CA 1
ATOM 792 C C . ASN A 1 93 ? 6.392 -9.630 -20.623 1.00 54.38 93 ASN A C 1
ATOM 794 O O . ASN A 1 93 ? 7.081 -8.824 -21.245 1.00 54.38 93 ASN A O 1
ATOM 798 N N . GLY A 1 94 ? 6.945 -10.616 -19.904 1.00 47.44 94 GLY A N 1
ATOM 799 C CA . GLY A 1 94 ? 8.394 -10.840 -19.811 1.00 47.44 94 GLY A CA 1
ATOM 800 C C . GLY A 1 94 ? 9.159 -9.762 -19.031 1.00 47.44 94 GLY A C 1
ATOM 801 O O . GLY A 1 94 ? 10.388 -9.768 -19.025 1.00 47.44 94 GLY A O 1
ATOM 802 N N . GLN A 1 95 ? 8.454 -8.848 -18.361 1.00 50.12 95 GLN A N 1
ATOM 803 C CA . GLN A 1 95 ? 9.045 -7.883 -17.441 1.00 50.12 95 GLN A CA 1
ATOM 804 C C . GLN A 1 95 ? 9.077 -8.525 -16.055 1.00 50.12 95 GLN A C 1
ATOM 806 O O . GLN A 1 95 ? 8.069 -8.565 -15.350 1.00 50.12 95 GLN A O 1
ATOM 811 N N . ALA A 1 96 ? 10.226 -9.095 -15.690 1.00 44.38 96 ALA A N 1
ATOM 812 C CA . ALA A 1 96 ? 10.456 -9.536 -14.321 1.00 44.38 96 ALA A CA 1
ATOM 813 C C . ALA A 1 96 ? 10.412 -8.310 -13.388 1.00 44.38 96 ALA A C 1
ATOM 815 O O . ALA A 1 96 ? 11.113 -7.329 -13.644 1.00 44.38 96 ALA A O 1
ATOM 816 N N . LEU A 1 97 ? 9.541 -8.381 -12.375 1.00 48.84 97 LEU A N 1
ATOM 817 C CA . LEU A 1 97 ? 9.431 -7.434 -11.258 1.00 48.84 97 LEU A CA 1
ATOM 818 C C . LEU A 1 97 ? 10.641 -7.529 -10.329 1.00 48.84 97 LEU A C 1
ATOM 820 O O . LEU A 1 97 ? 11.051 -8.677 -10.040 1.00 48.84 97 LEU A O 1
#

Secondary struc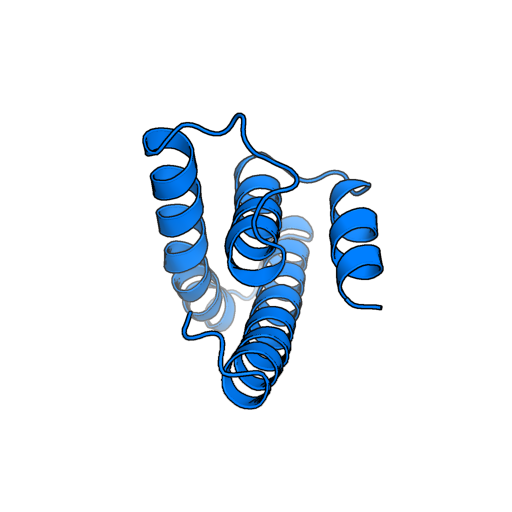ture (DSSP, 8-state):
-HHHHHHHHHTS---HHHHHHHHHHHHHHHTTTTTT--HHHHHHHHHHHHHHHHHHHHHTT-TT--HHHHHHHHHHHHHHHHHHHHHHHHHHTT---

Radius of gyration: 14.06 Å; chains: 1; bounding box: 31×25×38 Å